Protein AF-A0A7L3PGV7-F1 (afdb_monomer_lite)

Foldseek 3Di:
DDCVDPVNVVLVVQQVVLLVVLLVLLVCVVVDPPVVSCCVNQVPRCVPRNVVSLVPDDPDDVSVVSLVSNVVSHDPVQCPPPDPPDDDPSCVSVVVVVVD

Secondary structure (DSSP, 8-state):
--TTSHHHHHHHHHHHHHHHHHHHHHTTBTTB-HHHHHIIIIIIIIIIIIHHHHHHSPTTHHHHHHHHHHHTTS-GGGGTTPPTT---GGGHHHHHHHT-

Organism: NCBI:txid269412

pLDDT: mean 93.53, std 5.74, range [61.5, 98.38]

Sequence (100 aa):
EDKSSPCSKFQERQFWSAVKLLSNVVLWDGIVPEDKVRDLGLSKLLNRYLLLNILNTPLGPDNIEKCNKVVACLPERWFQDLKSGSTLPELTNFCQHLLQ

Structure (mmCIF, N/CA/C/O backbone):
data_AF-A0A7L3PGV7-F1
#
_entry.id   AF-A0A7L3PGV7-F1
#
loop_
_atom_site.group_PDB
_atom_site.id
_atom_site.type_symbol
_atom_site.label_atom_id
_atom_site.label_alt_id
_atom_site.label_comp_id
_atom_site.label_asym_id
_atom_site.label_entity_id
_atom_site.label_seq_id
_atom_site.pdbx_PDB_ins_code
_atom_site.Cartn_x
_atom_site.Cartn_y
_atom_site.Cartn_z
_atom_site.occupancy
_atom_site.B_iso_or_equiv
_atom_site.auth_seq_id
_atom_site.auth_comp_id
_atom_site.auth_asym_id
_atom_site.auth_atom_id
_atom_site.pdbx_PDB_model_num
ATOM 1 N N . GLU A 1 1 ? 18.539 -1.183 -14.933 1.00 61.50 1 GLU A N 1
ATOM 2 C CA . GLU A 1 1 ? 18.353 -2.613 -15.257 1.00 61.50 1 GLU A CA 1
ATOM 3 C C . GLU A 1 1 ? 17.456 -2.766 -16.474 1.00 61.50 1 GLU A C 1
ATOM 5 O O . GLU A 1 1 ? 16.657 -1.876 -16.750 1.00 61.50 1 GLU A O 1
ATOM 10 N N . ASP A 1 2 ? 17.595 -3.873 -17.198 1.00 74.62 2 ASP A N 1
ATOM 11 C CA . ASP A 1 2 ? 16.718 -4.212 -18.316 1.00 74.62 2 ASP A CA 1
ATOM 12 C C . ASP A 1 2 ? 15.346 -4.683 -17.793 1.00 74.62 2 ASP A C 1
ATOM 14 O O . ASP A 1 2 ? 15.233 -5.746 -17.168 1.00 74.62 2 ASP A O 1
ATOM 18 N N . LYS A 1 3 ? 14.296 -3.895 -18.071 1.00 75.69 3 LYS A N 1
ATOM 19 C CA . LYS A 1 3 ? 12.899 -4.203 -17.707 1.00 75.69 3 LYS A CA 1
ATOM 20 C C . LYS A 1 3 ? 12.380 -5.494 -18.353 1.00 75.69 3 LYS A C 1
ATOM 22 O O . LYS A 1 3 ? 11.380 -6.059 -17.914 1.00 75.69 3 LYS A O 1
ATOM 27 N N . SER A 1 4 ? 13.041 -5.985 -19.401 1.00 83.38 4 SER A N 1
ATOM 28 C CA . SER A 1 4 ? 12.662 -7.226 -20.075 1.00 83.38 4 SER A CA 1
ATOM 29 C C . SER A 1 4 ? 13.204 -8.486 -19.384 1.00 83.38 4 SER A C 1
ATOM 31 O O . SER A 1 4 ? 12.733 -9.595 -19.684 1.00 83.38 4 SER A O 1
ATOM 33 N N . SER A 1 5 ? 14.130 -8.322 -18.428 1.00 91.94 5 SER A N 1
ATOM 34 C CA . SER A 1 5 ? 14.773 -9.428 -17.722 1.00 91.94 5 SER A CA 1
ATOM 35 C C . SER A 1 5 ? 13.764 -10.286 -16.936 1.00 91.94 5 SER A C 1
ATOM 37 O O . SER A 1 5 ? 12.769 -9.772 -16.408 1.00 91.94 5 SER A O 1
ATOM 39 N N . PRO A 1 6 ? 14.005 -11.606 -16.798 1.00 92.00 6 PRO A N 1
ATOM 40 C CA . PRO A 1 6 ? 13.151 -12.476 -15.989 1.00 92.00 6 PRO A CA 1
ATOM 41 C C . PRO A 1 6 ? 13.022 -12.012 -14.533 1.00 92.00 6 PRO A C 1
ATOM 43 O O . PRO A 1 6 ? 11.942 -12.127 -13.952 1.00 92.00 6 PRO A O 1
ATOM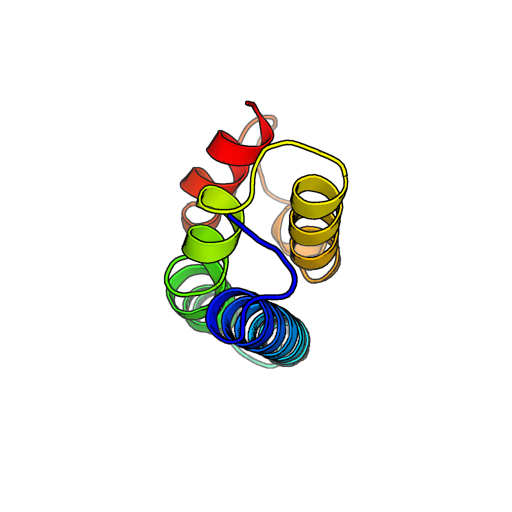 46 N N . CYS A 1 7 ? 14.103 -11.456 -13.970 1.00 89.31 7 CYS A N 1
ATOM 47 C CA . CYS A 1 7 ? 14.127 -10.911 -12.614 1.00 89.31 7 CYS A CA 1
ATOM 48 C C . CYS A 1 7 ? 13.181 -9.710 -12.480 1.00 89.31 7 CYS A C 1
ATOM 50 O O . CYS A 1 7 ? 12.286 -9.735 -11.635 1.00 89.31 7 CYS A O 1
ATOM 52 N N . SER A 1 8 ? 13.292 -8.721 -13.376 1.00 89.19 8 SER A N 1
ATOM 53 C CA . SER A 1 8 ? 12.418 -7.541 -13.368 1.00 89.19 8 SER A CA 1
ATOM 54 C C . SER A 1 8 ? 10.941 -7.933 -13.522 1.00 89.19 8 SER A C 1
ATOM 56 O O . SER A 1 8 ? 10.102 -7.541 -12.714 1.00 89.19 8 SER A O 1
ATOM 58 N N . LYS A 1 9 ? 10.615 -8.836 -14.458 1.00 91.88 9 LYS A N 1
ATOM 59 C CA . LYS A 1 9 ? 9.241 -9.355 -14.625 1.00 91.88 9 LYS A CA 1
ATOM 60 C C . LYS A 1 9 ? 8.720 -10.106 -13.397 1.00 91.88 9 LYS A C 1
ATOM 62 O O . LYS A 1 9 ? 7.515 -10.141 -13.147 1.00 91.88 9 LYS A O 1
ATOM 67 N N . PHE A 1 10 ? 9.588 -10.797 -12.661 1.00 91.94 10 PHE A N 1
ATOM 68 C CA . PHE A 1 10 ? 9.202 -11.454 -11.414 1.00 91.94 10 PHE A CA 1
ATOM 69 C C . PHE A 1 10 ? 8.920 -10.432 -10.310 1.00 91.94 10 PHE A C 1
ATOM 71 O O . PHE A 1 10 ? 7.868 -10.518 -9.680 1.00 91.94 10 PHE A O 1
ATOM 78 N N . GLN A 1 11 ? 9.803 -9.449 -10.129 1.00 91.12 11 GLN A N 1
ATOM 79 C CA . GLN A 1 11 ? 9.624 -8.366 -9.160 1.00 91.12 11 GLN A CA 1
ATOM 80 C C . GLN A 1 11 ? 8.331 -7.579 -9.413 1.00 91.12 11 GLN A C 1
ATOM 82 O O . GLN A 1 11 ? 7.588 -7.331 -8.467 1.00 91.12 11 GLN A O 1
ATOM 87 N N . GLU A 1 12 ? 8.016 -7.268 -10.674 1.00 93.88 12 GLU A N 1
ATOM 88 C CA . GLU A 1 12 ? 6.750 -6.625 -11.054 1.00 93.88 12 GLU A CA 1
ATOM 89 C C . GLU A 1 12 ? 5.539 -7.460 -10.627 1.00 93.88 12 GLU A C 1
ATOM 91 O O . GLU A 1 12 ? 4.642 -6.978 -9.939 1.00 93.88 12 GLU A O 1
ATOM 96 N N . ARG A 1 13 ? 5.520 -8.755 -10.961 1.00 95.25 13 ARG A N 1
ATOM 97 C CA . ARG A 1 13 ? 4.411 -9.641 -10.572 1.00 95.25 13 ARG A CA 1
ATOM 98 C C . ARG A 1 13 ? 4.249 -9.745 -9.058 1.00 95.25 13 ARG A C 1
ATOM 100 O O . ARG A 1 13 ? 3.114 -9.769 -8.579 1.00 95.25 13 ARG A O 1
ATOM 107 N N . GLN A 1 14 ? 5.356 -9.807 -8.318 1.00 94.50 14 GLN A N 1
ATOM 108 C CA . GLN A 1 14 ? 5.337 -9.813 -6.855 1.00 94.50 14 GLN A CA 1
ATOM 109 C C . GLN A 1 14 ? 4.736 -8.519 -6.309 1.00 94.50 14 GLN A C 1
ATOM 111 O O . GLN A 1 14 ? 3.837 -8.576 -5.471 1.00 94.50 14 GLN A O 1
ATOM 116 N N . PHE A 1 15 ? 5.161 -7.369 -6.838 1.00 96.31 15 PHE A N 1
ATOM 117 C CA . PHE A 1 15 ? 4.628 -6.073 -6.439 1.00 96.31 15 PHE A CA 1
ATOM 118 C C . PHE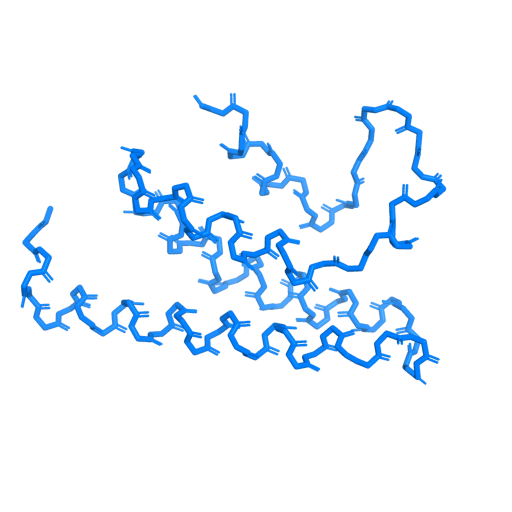 A 1 15 ? 3.114 -5.995 -6.657 1.00 96.31 15 PHE A C 1
ATOM 120 O O . PHE A 1 15 ? 2.365 -5.765 -5.710 1.00 96.31 15 PHE A O 1
ATOM 127 N N . TRP A 1 16 ? 2.640 -6.280 -7.872 1.00 97.19 16 TRP A N 1
ATOM 128 C CA . TRP A 1 16 ? 1.214 -6.185 -8.194 1.00 97.19 16 TRP A CA 1
ATOM 129 C C . TRP A 1 16 ? 0.354 -7.197 -7.428 1.00 97.19 16 TRP A C 1
ATOM 131 O O . TRP A 1 16 ? -0.770 -6.883 -7.031 1.00 97.19 16 TRP A O 1
ATOM 141 N N . SER A 1 17 ? 0.891 -8.387 -7.147 1.00 97.38 17 SER A N 1
ATOM 142 C CA . SER A 1 17 ? 0.214 -9.372 -6.292 1.00 97.38 17 SER A CA 1
ATOM 143 C C . SER A 1 17 ? 0.098 -8.882 -4.847 1.00 97.38 17 SER A C 1
ATOM 145 O O . SER A 1 17 ? -0.959 -9.027 -4.234 1.00 97.38 17 SER A O 1
ATOM 147 N N . ALA A 1 18 ? 1.150 -8.256 -4.315 1.00 97.62 18 ALA A N 1
ATOM 148 C CA . ALA A 1 18 ? 1.143 -7.680 -2.976 1.00 97.62 18 ALA A CA 1
ATOM 149 C C . ALA A 1 18 ? 0.219 -6.452 -2.872 1.00 97.62 18 ALA A C 1
ATOM 151 O O . ALA A 1 18 ? -0.488 -6.327 -1.877 1.00 97.62 18 ALA A O 1
ATOM 152 N N . VAL A 1 19 ? 0.133 -5.599 -3.901 1.00 98.25 19 VAL A N 1
ATOM 153 C CA . VAL A 1 19 ? -0.845 -4.491 -3.945 1.00 98.25 19 VAL A CA 1
ATOM 154 C C . VAL A 1 19 ? -2.274 -5.033 -3.932 1.00 98.25 19 VAL A C 1
ATOM 156 O O . VAL A 1 19 ? -3.113 -4.557 -3.169 1.00 98.25 19 VAL A O 1
ATOM 159 N N . LYS A 1 20 ? -2.558 -6.075 -4.723 1.00 98.31 20 LYS A N 1
ATOM 160 C CA . LYS A 1 20 ? -3.874 -6.729 -4.712 1.00 98.31 20 LYS A CA 1
ATOM 161 C C . LYS A 1 20 ? -4.208 -7.305 -3.333 1.00 98.31 20 LYS A C 1
ATOM 163 O O . LYS A 1 20 ? -5.337 -7.168 -2.868 1.00 98.31 20 LYS A O 1
ATOM 168 N N . LEU A 1 21 ? -3.235 -7.932 -2.671 1.00 98.31 21 LEU A N 1
ATOM 169 C CA . LEU A 1 21 ? -3.414 -8.427 -1.309 1.00 98.31 21 LEU A CA 1
ATOM 170 C C . LEU A 1 21 ? -3.668 -7.282 -0.319 1.00 98.31 21 LEU A C 1
ATOM 172 O O . LEU A 1 21 ? -4.549 -7.416 0.522 1.00 98.31 21 LEU A O 1
ATOM 176 N N . LEU A 1 22 ? -2.953 -6.159 -0.444 1.00 98.38 22 LEU A N 1
ATOM 177 C CA . LEU A 1 22 ? -3.156 -4.980 0.398 1.00 98.38 22 LEU A CA 1
ATOM 178 C C . LEU A 1 22 ? -4.583 -4.454 0.261 1.00 98.38 22 LEU A C 1
ATOM 180 O O . LEU A 1 22 ? -5.253 -4.272 1.271 1.00 98.38 22 LEU A O 1
ATOM 184 N N . SER A 1 23 ? -5.064 -4.292 -0.974 1.00 97.94 23 SER A N 1
ATOM 185 C CA . SER A 1 23 ? -6.444 -3.881 -1.243 1.00 97.94 23 SER A CA 1
ATOM 186 C C . SER A 1 23 ? -7.452 -4.814 -0.562 1.00 97.94 23 SER A C 1
ATOM 188 O O . SER A 1 23 ? -8.356 -4.339 0.116 1.00 97.94 23 SER A O 1
ATOM 190 N N . ASN A 1 24 ? -7.249 -6.133 -0.641 1.00 98.19 24 ASN A N 1
ATOM 191 C CA . ASN A 1 24 ? -8.120 -7.102 0.028 1.00 98.19 24 ASN A CA 1
ATOM 192 C C . ASN A 1 24 ? -8.061 -7.015 1.561 1.00 98.19 24 ASN A C 1
ATOM 194 O O . ASN A 1 24 ? -9.096 -7.123 2.210 1.00 98.19 24 ASN A O 1
ATOM 198 N N . VAL A 1 25 ? -6.869 -6.844 2.144 1.00 98.00 25 VAL A N 1
ATOM 199 C CA . VAL A 1 25 ? -6.696 -6.707 3.602 1.00 98.00 25 VAL A CA 1
ATOM 200 C C . VAL A 1 25 ? -7.400 -5.453 4.105 1.00 98.00 25 VAL A C 1
ATOM 202 O O . VAL A 1 25 ? -8.068 -5.496 5.135 1.00 98.00 25 VAL A O 1
ATOM 205 N N . VAL A 1 26 ? -7.285 -4.346 3.372 1.00 96.69 26 VAL A N 1
ATOM 206 C CA . VAL A 1 26 ? -7.918 -3.086 3.756 1.00 96.69 26 VAL A CA 1
ATOM 207 C C . VAL A 1 26 ? -9.448 -3.168 3.699 1.00 96.69 26 VAL A C 1
ATOM 209 O O . VAL A 1 26 ? -10.103 -2.494 4.480 1.00 96.69 26 VAL A O 1
ATOM 212 N N . LEU A 1 27 ? -10.057 -4.041 2.890 1.00 97.06 27 LEU A N 1
ATOM 213 C CA . LEU A 1 27 ? -11.518 -4.244 2.923 1.00 97.06 27 LEU A CA 1
ATOM 214 C C . LEU A 1 27 ? -12.042 -4.799 4.260 1.00 97.06 27 LEU A C 1
ATOM 216 O O . LEU A 1 27 ? -13.249 -4.799 4.487 1.00 97.06 27 LEU A O 1
ATOM 220 N N . TRP A 1 28 ? -11.168 -5.284 5.147 1.00 97.75 28 TRP A N 1
ATOM 221 C CA . TRP A 1 28 ? -11.552 -5.696 6.503 1.00 97.75 28 TRP A CA 1
ATOM 222 C C . TRP A 1 28 ? -11.715 -4.524 7.468 1.00 97.75 28 TRP A C 1
ATOM 224 O O . TRP A 1 28 ? -12.120 -4.710 8.617 1.00 97.75 28 TRP A O 1
ATOM 234 N N . ASP A 1 29 ? -11.387 -3.323 7.014 1.00 95.75 29 ASP A N 1
ATOM 235 C CA . ASP A 1 29 ? -11.572 -2.090 7.745 1.00 95.75 29 ASP A CA 1
ATOM 236 C C . ASP A 1 29 ? -13.041 -1.902 8.173 1.00 95.75 29 ASP A C 1
ATOM 238 O O . ASP A 1 29 ? -13.960 -1.975 7.362 1.00 95.75 29 ASP A O 1
ATOM 242 N N . GLY A 1 30 ? -13.273 -1.718 9.476 1.00 94.50 30 GLY A N 1
ATOM 243 C CA . GLY A 1 30 ? -14.619 -1.645 10.065 1.00 94.50 30 GLY A CA 1
ATOM 2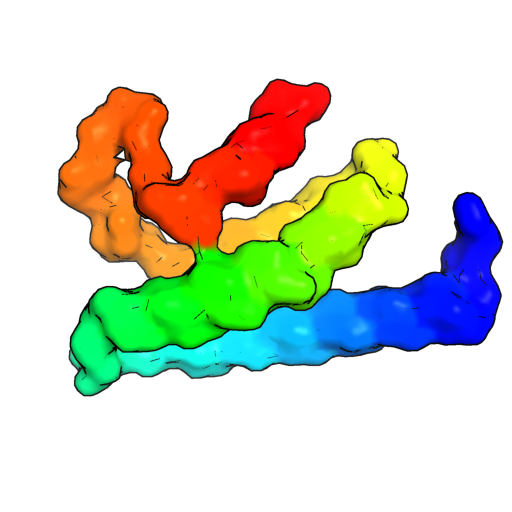44 C C . GLY A 1 30 ? -15.256 -3.001 10.410 1.00 94.50 30 GLY A C 1
ATOM 245 O O . GLY A 1 30 ? -16.280 -3.028 11.087 1.00 94.50 30 GLY A O 1
ATOM 246 N N . ILE A 1 31 ? -14.641 -4.119 10.007 1.00 97.25 31 ILE A N 1
ATOM 247 C CA . ILE A 1 31 ? -15.040 -5.489 10.391 1.00 97.25 31 ILE A CA 1
ATOM 248 C C . ILE A 1 31 ? -14.079 -6.041 11.450 1.00 97.25 31 ILE A C 1
ATOM 250 O O . ILE A 1 31 ? -14.493 -6.640 12.442 1.00 97.25 31 ILE A O 1
ATOM 254 N N . VAL A 1 32 ? -12.782 -5.837 11.230 1.00 97.75 32 VAL A N 1
ATOM 255 C CA . VAL A 1 32 ? -11.689 -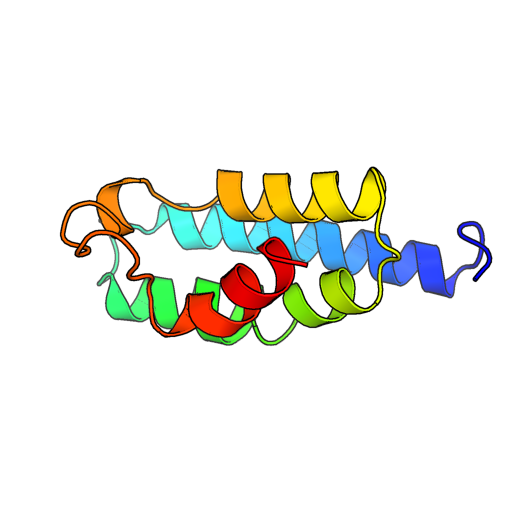6.245 12.117 1.00 97.75 32 VAL A CA 1
ATOM 256 C C . VAL A 1 32 ? -11.155 -5.001 12.842 1.00 97.75 32 VAL A C 1
ATOM 258 O O . VAL A 1 32 ? -11.166 -3.917 12.250 1.00 97.75 32 VAL A O 1
ATOM 261 N N . PRO A 1 33 ? -10.669 -5.117 14.098 1.00 97.19 33 PRO A N 1
ATOM 262 C CA . PRO A 1 33 ? -10.045 -3.996 14.794 1.00 97.19 33 PRO A CA 1
ATOM 263 C C . PRO A 1 33 ? -8.960 -3.316 13.951 1.00 97.19 33 PRO A C 1
ATOM 265 O O . PRO A 1 33 ? -8.095 -3.974 13.367 1.00 97.19 33 PRO A O 1
ATOM 268 N N . GLU A 1 34 ? -9.025 -1.988 13.889 1.00 95.75 34 GLU A N 1
ATOM 269 C CA . GLU A 1 34 ? -8.216 -1.162 12.989 1.00 95.75 34 GLU A CA 1
ATOM 270 C C . GLU A 1 34 ? -6.708 -1.356 13.198 1.00 95.75 34 GLU A C 1
ATOM 272 O O . GLU A 1 34 ? -5.957 -1.426 12.226 1.00 95.75 34 GLU A O 1
ATOM 277 N N . ASP A 1 35 ? -6.263 -1.541 14.445 1.00 95.62 35 ASP A N 1
ATOM 278 C CA . ASP A 1 35 ? -4.863 -1.822 14.777 1.00 95.62 35 ASP A CA 1
ATOM 279 C C . ASP A 1 35 ? -4.363 -3.120 14.123 1.00 95.62 35 ASP A C 1
ATOM 281 O O . ASP A 1 35 ? -3.223 -3.189 13.665 1.00 95.62 35 ASP A O 1
ATOM 285 N N . LYS A 1 36 ? -5.219 -4.144 14.015 1.00 97.62 36 LYS A N 1
ATOM 286 C CA . LYS A 1 36 ? -4.873 -5.417 13.363 1.00 97.62 36 LYS A CA 1
ATOM 287 C C . LYS A 1 36 ? -4.817 -5.286 11.851 1.00 97.62 36 LYS A C 1
ATOM 289 O O . LYS A 1 36 ? -3.919 -5.857 11.230 1.00 97.62 36 LYS A O 1
ATOM 294 N N . VAL A 1 37 ? -5.746 -4.531 11.263 1.00 97.88 37 VAL A N 1
ATOM 295 C CA . VAL A 1 37 ? -5.747 -4.268 9.816 1.00 97.88 37 VAL A CA 1
ATOM 296 C C . VAL A 1 37 ? -4.509 -3.455 9.431 1.00 97.88 37 VAL A C 1
ATOM 298 O O . VAL A 1 37 ? -3.826 -3.810 8.470 1.00 97.88 37 VAL A O 1
ATOM 301 N N . ARG A 1 38 ? -4.153 -2.431 10.219 1.00 96.81 38 ARG A N 1
ATOM 302 C CA . ARG A 1 38 ? -2.939 -1.626 10.015 1.00 96.81 38 ARG A CA 1
ATOM 303 C C . ARG A 1 38 ? -1.657 -2.427 10.215 1.00 96.81 38 ARG A C 1
ATOM 305 O O . ARG A 1 38 ? -0.770 -2.349 9.369 1.00 96.81 38 ARG A O 1
ATOM 312 N N . ASP A 1 39 ? -1.561 -3.248 11.260 1.00 96.88 39 ASP A N 1
ATOM 313 C CA . ASP A 1 39 ? -0.388 -4.108 11.465 1.00 96.88 39 ASP A CA 1
ATOM 314 C C . ASP A 1 39 ? -0.185 -5.083 10.291 1.00 96.88 39 ASP A C 1
ATOM 316 O O . ASP A 1 39 ? 0.922 -5.236 9.768 1.00 96.88 39 ASP A O 1
ATOM 320 N N . LEU A 1 40 ? -1.258 -5.718 9.811 1.00 97.56 40 LEU A N 1
ATOM 321 C CA . LEU A 1 40 ? -1.162 -6.640 8.682 1.00 97.56 40 LEU A CA 1
ATOM 322 C C . LEU A 1 40 ? -0.873 -5.917 7.355 1.00 97.56 40 LEU A C 1
ATOM 324 O O . LEU A 1 40 ? 0.044 -6.305 6.629 1.00 97.56 40 LEU A O 1
ATOM 328 N N . GLY A 1 41 ? -1.641 -4.876 7.035 1.00 97.50 41 GLY A N 1
ATOM 329 C CA . GLY A 1 41 ? -1.563 -4.167 5.759 1.00 97.50 41 GLY A CA 1
ATOM 330 C C . GLY A 1 41 ? -0.358 -3.233 5.652 1.00 97.50 41 GLY A C 1
ATOM 331 O O . GLY A 1 41 ? 0.383 -3.281 4.673 1.00 97.50 41 GLY A O 1
ATOM 332 N N . LEU A 1 42 ? -0.115 -2.399 6.661 1.00 97.62 42 LEU A N 1
ATOM 333 C CA . LEU A 1 42 ? 0.926 -1.372 6.609 1.00 97.62 42 LEU A CA 1
ATOM 334 C C . LEU A 1 42 ? 2.268 -1.897 7.132 1.00 97.62 42 LEU A C 1
ATOM 336 O O . LEU A 1 42 ? 3.276 -1.856 6.424 1.00 97.62 42 LEU A O 1
ATOM 340 N N . SER A 1 43 ? 2.292 -2.462 8.341 1.00 95.25 43 SER A N 1
ATOM 341 C CA . SER A 1 43 ? 3.548 -2.922 8.951 1.00 95.25 43 SER A CA 1
ATOM 342 C C . SER A 1 43 ? 4.113 -4.171 8.281 1.00 95.25 43 SER A C 1
ATOM 344 O O . SER A 1 43 ? 5.314 -4.241 8.011 1.00 95.25 43 SER A O 1
ATOM 346 N N . LYS A 1 44 ? 3.277 -5.180 8.012 1.00 95.38 44 LYS A N 1
ATOM 347 C CA . LYS A 1 44 ? 3.742 -6.473 7.488 1.00 95.38 44 LYS A CA 1
ATOM 348 C C . LYS A 1 44 ? 3.750 -6.552 5.971 1.00 95.38 44 LYS A C 1
ATOM 350 O O . LYS A 1 44 ? 4.643 -7.208 5.445 1.00 95.38 44 LYS A O 1
ATOM 355 N N . LEU A 1 45 ? 2.802 -5.925 5.276 1.00 97.00 45 LEU A N 1
ATOM 356 C CA . LEU A 1 45 ? 2.709 -6.023 3.819 1.00 97.00 45 LEU A CA 1
ATOM 357 C C . LEU A 1 45 ? 3.388 -4.845 3.106 1.00 97.00 45 LEU A C 1
ATOM 359 O O . LEU A 1 45 ? 4.336 -5.060 2.347 1.00 97.00 45 LEU A O 1
ATOM 363 N N . LEU A 1 46 ? 2.970 -3.606 3.385 1.00 97.56 46 LEU A N 1
ATOM 364 C CA . LEU A 1 46 ? 3.555 -2.418 2.758 1.00 97.56 46 LEU A CA 1
ATOM 365 C C . LEU A 1 46 ? 5.042 -2.270 3.091 1.00 97.56 46 LEU A C 1
ATOM 367 O O . LEU A 1 46 ? 5.873 -2.301 2.185 1.00 97.56 46 LEU A O 1
ATOM 371 N N . ASN A 1 47 ? 5.394 -2.175 4.373 1.00 95.88 47 ASN A N 1
ATOM 372 C CA . ASN A 1 47 ? 6.769 -1.869 4.771 1.00 95.88 47 ASN A CA 1
ATOM 373 C C . ASN A 1 47 ? 7.772 -2.990 4.468 1.00 95.88 47 ASN A C 1
ATOM 375 O O . ASN A 1 47 ? 8.931 -2.697 4.185 1.00 95.88 47 ASN A O 1
ATOM 379 N N . ARG A 1 48 ? 7.358 -4.265 4.505 1.00 91.50 48 ARG A N 1
ATOM 380 C CA . ARG A 1 48 ? 8.285 -5.391 4.276 1.00 91.50 48 ARG A CA 1
ATOM 381 C C . ARG A 1 48 ? 8.409 -5.812 2.815 1.00 91.50 48 ARG A C 1
ATOM 383 O O . ARG A 1 48 ? 9.455 -6.340 2.454 1.00 91.50 48 ARG A O 1
ATOM 390 N N . TYR A 1 49 ? 7.379 -5.606 1.990 1.00 92.44 49 TYR A N 1
ATOM 391 C CA . TYR A 1 49 ? 7.360 -6.138 0.620 1.00 92.44 49 TYR A CA 1
ATOM 392 C C . TYR A 1 49 ? 7.190 -5.061 -0.450 1.00 92.44 49 TYR A C 1
ATOM 394 O O . TYR A 1 49 ? 7.933 -5.055 -1.431 1.00 92.44 49 TYR A O 1
ATOM 402 N N . LEU A 1 50 ? 6.235 -4.143 -0.281 1.00 96.56 50 LEU A N 1
ATOM 403 C CA . LEU A 1 50 ? 5.936 -3.137 -1.306 1.00 96.56 50 LEU A CA 1
ATOM 404 C C . LEU A 1 50 ? 6.959 -1.999 -1.305 1.00 96.56 50 LEU A C 1
ATOM 406 O O . LEU A 1 50 ? 7.453 -1.625 -2.367 1.00 96.56 50 LEU A O 1
ATOM 410 N N . LEU A 1 51 ? 7.317 -1.486 -0.126 1.00 95.88 51 LEU A N 1
ATOM 411 C CA . LEU A 1 51 ? 8.205 -0.333 0.004 1.00 95.88 51 LEU A CA 1
ATOM 412 C C . LEU A 1 51 ? 9.589 -0.613 -0.590 1.00 95.88 51 LEU A C 1
ATOM 414 O O . LEU A 1 51 ? 10.126 0.223 -1.306 1.00 95.88 51 LEU A O 1
ATOM 418 N N . LEU A 1 52 ? 10.133 -1.816 -0.384 1.00 92.94 52 LEU A N 1
ATOM 419 C CA . LEU A 1 52 ? 11.410 -2.216 -0.979 1.00 92.94 52 LEU A CA 1
ATOM 420 C C . LEU A 1 52 ? 11.369 -2.182 -2.515 1.00 92.94 52 LEU A C 1
ATOM 422 O O . LEU A 1 52 ? 12.336 -1.775 -3.151 1.00 92.94 52 LEU A O 1
ATOM 426 N N . ASN A 1 53 ? 10.262 -2.605 -3.128 1.00 94.38 53 ASN A N 1
ATOM 427 C CA . ASN A 1 53 ? 10.117 -2.555 -4.583 1.00 94.38 53 ASN A CA 1
ATOM 428 C C . ASN A 1 53 ? 10.018 -1.109 -5.090 1.00 94.38 53 ASN A C 1
ATOM 430 O O . ASN A 1 53 ? 10.642 -0.769 -6.093 1.00 94.38 53 ASN A O 1
ATOM 434 N N . ILE A 1 54 ? 9.281 -0.259 -4.370 1.00 95.50 54 ILE A N 1
ATOM 435 C CA . ILE A 1 54 ? 9.146 1.168 -4.684 1.00 95.50 54 ILE A CA 1
ATOM 436 C C . ILE A 1 54 ? 10.513 1.853 -4.612 1.00 95.50 54 ILE A C 1
ATOM 438 O O . ILE A 1 54 ? 10.914 2.490 -5.579 1.00 95.50 54 ILE A O 1
ATOM 442 N N . LEU A 1 55 ? 11.270 1.650 -3.532 1.00 93.06 55 LEU A N 1
ATOM 443 C CA . LEU A 1 55 ? 12.597 2.250 -3.346 1.00 93.06 55 LEU A CA 1
ATOM 444 C C . LEU A 1 55 ? 13.620 1.791 -4.397 1.00 93.06 55 LEU A C 1
ATOM 446 O O . LEU A 1 55 ? 14.515 2.547 -4.757 1.00 93.06 55 LEU A O 1
ATOM 450 N N . ASN A 1 56 ? 13.477 0.568 -4.912 1.00 90.94 56 ASN A N 1
ATOM 451 C CA . ASN A 1 56 ? 14.333 0.046 -5.980 1.00 90.94 56 ASN A CA 1
ATOM 452 C C . ASN A 1 56 ? 13.845 0.414 -7.393 1.00 90.94 56 ASN A C 1
ATOM 454 O O . ASN A 1 56 ? 14.551 0.162 -8.370 1.00 90.94 56 ASN A O 1
ATOM 458 N N . THR A 1 57 ? 12.653 1.000 -7.533 1.00 91.75 57 THR A N 1
ATOM 459 C CA . THR A 1 57 ? 12.144 1.469 -8.826 1.00 91.75 57 THR A CA 1
ATOM 460 C C . THR A 1 57 ? 12.649 2.894 -9.067 1.00 91.75 57 THR A C 1
ATOM 462 O O . THR A 1 57 ? 12.333 3.770 -8.260 1.00 91.75 57 THR A O 1
ATOM 465 N N . PRO A 1 58 ? 13.376 3.170 -10.170 1.00 91.12 58 PRO A N 1
ATOM 466 C CA . PRO A 1 58 ? 13.858 4.514 -10.475 1.00 91.12 58 PRO A CA 1
ATOM 467 C C . PRO A 1 58 ? 12.733 5.552 -10.463 1.00 91.12 58 PRO A C 1
ATOM 469 O O . PRO A 1 58 ? 11.635 5.276 -10.953 1.00 91.12 58 PRO A O 1
ATOM 472 N N . LEU A 1 59 ? 13.024 6.749 -9.945 1.00 91.00 59 LEU A N 1
ATOM 473 C CA . LEU A 1 59 ? 12.079 7.865 -9.953 1.00 91.00 59 LEU A CA 1
ATOM 474 C C . LEU A 1 59 ? 11.604 8.145 -11.386 1.00 91.00 59 LEU A C 1
ATOM 476 O O . LEU A 1 59 ? 12.399 8.206 -12.326 1.00 91.00 59 LEU A O 1
ATOM 480 N N . GLY A 1 60 ? 10.290 8.272 -11.555 1.00 92.44 60 GLY A N 1
ATOM 481 C CA . GLY A 1 60 ? 9.651 8.418 -12.857 1.00 92.44 60 GLY A CA 1
ATOM 482 C C . GLY A 1 60 ? 8.212 7.893 -12.869 1.00 92.44 60 GLY A C 1
ATOM 483 O O . GLY A 1 60 ? 7.683 7.527 -11.818 1.00 92.44 60 GLY A O 1
ATOM 484 N N . PRO A 1 61 ? 7.575 7.820 -14.053 1.00 94.62 61 PRO A N 1
ATOM 485 C CA . PRO A 1 61 ? 6.155 7.476 -14.180 1.00 94.62 61 PRO A CA 1
ATOM 486 C C . PRO A 1 61 ? 5.771 6.138 -13.537 1.00 94.62 61 PRO A C 1
ATOM 488 O O . PRO A 1 61 ? 4.726 6.037 -12.910 1.00 94.62 61 PRO A O 1
ATOM 491 N N . ASP A 1 62 ? 6.645 5.137 -13.648 1.00 93.94 62 ASP A N 1
ATOM 492 C CA . ASP A 1 62 ? 6.458 3.794 -13.084 1.00 93.94 62 ASP A CA 1
ATOM 493 C C . ASP A 1 62 ? 6.452 3.819 -11.543 1.00 93.94 62 ASP A C 1
ATOM 495 O O . ASP A 1 62 ? 5.532 3.317 -10.903 1.00 93.94 62 ASP A O 1
ATOM 499 N N . ASN A 1 63 ? 7.423 4.505 -10.928 1.00 95.69 63 ASN A N 1
ATOM 500 C CA . ASN A 1 63 ? 7.458 4.692 -9.474 1.00 95.69 63 ASN A CA 1
ATOM 501 C C . ASN A 1 63 ? 6.209 5.440 -8.974 1.00 95.69 63 ASN A C 1
ATOM 503 O O . ASN A 1 63 ? 5.576 5.011 -8.010 1.00 95.69 63 ASN A O 1
ATOM 507 N N . ILE A 1 64 ? 5.815 6.508 -9.676 1.00 96.56 64 ILE A N 1
ATOM 508 C CA . ILE A 1 64 ? 4.619 7.298 -9.353 1.00 96.56 64 ILE A CA 1
ATOM 509 C C . ILE A 1 64 ? 3.355 6.436 -9.446 1.00 96.56 64 ILE A C 1
ATOM 511 O O . ILE A 1 64 ? 2.504 6.499 -8.559 1.00 96.56 64 ILE A O 1
ATOM 515 N N . GLU A 1 65 ? 3.225 5.599 -10.480 1.00 97.31 65 GLU A N 1
ATOM 516 C CA . GLU A 1 65 ? 2.094 4.680 -10.617 1.00 97.31 65 GLU A CA 1
ATOM 517 C C . GLU A 1 65 ? 2.021 3.705 -9.437 1.00 97.31 65 GLU A C 1
ATOM 519 O O . GLU A 1 65 ? 0.958 3.550 -8.830 1.00 97.31 65 GLU A O 1
ATOM 524 N N . LYS A 1 66 ? 3.151 3.099 -9.059 1.00 97.56 66 LYS A N 1
ATOM 525 C CA . LYS A 1 66 ? 3.231 2.196 -7.904 1.00 97.56 66 LYS A CA 1
ATOM 526 C C . LYS A 1 66 ? 2.804 2.887 -6.608 1.00 97.56 66 LYS A C 1
ATOM 528 O O . LYS A 1 66 ? 1.977 2.344 -5.873 1.00 97.56 66 LYS A O 1
ATOM 533 N N . CYS A 1 67 ? 3.303 4.097 -6.355 1.00 97.81 67 CYS A N 1
ATOM 534 C CA . CYS A 1 67 ? 2.915 4.912 -5.203 1.00 97.81 67 CYS A CA 1
ATOM 535 C C . CYS A 1 67 ? 1.413 5.229 -5.202 1.00 97.81 67 CYS A C 1
ATOM 537 O O . CYS A 1 67 ? 0.735 4.984 -4.204 1.00 97.81 67 CYS A O 1
ATOM 539 N N . ASN A 1 68 ? 0.868 5.686 -6.333 1.00 97.75 68 ASN A N 1
ATOM 540 C CA . ASN A 1 68 ? -0.559 5.989 -6.476 1.00 97.75 68 ASN A CA 1
ATOM 541 C C . ASN A 1 68 ? -1.438 4.765 -6.208 1.00 97.75 68 ASN A C 1
ATOM 543 O O . ASN A 1 68 ? -2.486 4.882 -5.576 1.00 97.75 68 ASN A O 1
ATOM 547 N N . LYS A 1 69 ? -1.016 3.579 -6.655 1.00 98.00 69 LYS A N 1
ATOM 548 C CA . LYS A 1 69 ? -1.761 2.333 -6.432 1.00 98.00 69 LYS A CA 1
ATOM 549 C C . LYS A 1 69 ? -1.773 1.919 -4.964 1.00 98.00 69 LYS A C 1
ATOM 551 O O . LYS A 1 69 ? -2.803 1.442 -4.498 1.00 98.00 69 LYS A O 1
ATOM 556 N N . VAL A 1 70 ? -0.679 2.140 -4.231 1.00 98.00 70 VAL A N 1
ATOM 557 C CA . VAL A 1 70 ? -0.652 1.940 -2.773 1.00 98.00 70 VAL A CA 1
ATOM 558 C C . VAL A 1 70 ? -1.582 2.930 -2.076 1.00 98.00 70 VAL A C 1
ATOM 560 O O . VAL A 1 70 ? -2.427 2.499 -1.296 1.00 98.00 70 VAL A O 1
ATOM 563 N N . VAL A 1 71 ? -1.479 4.227 -2.385 1.00 97.00 71 VAL A N 1
ATOM 564 C CA . VAL A 1 71 ? -2.317 5.277 -1.774 1.00 97.00 71 VAL A CA 1
ATOM 565 C C . VAL A 1 71 ? -3.803 5.021 -2.027 1.00 97.00 71 VAL A C 1
ATOM 567 O O . VAL A 1 71 ? -4.596 5.095 -1.096 1.00 97.00 71 VAL A O 1
ATOM 570 N N . ALA A 1 72 ? -4.173 4.635 -3.250 1.00 97.25 72 ALA A N 1
ATOM 571 C CA . ALA A 1 72 ? -5.555 4.335 -3.621 1.00 97.25 72 ALA A CA 1
ATOM 572 C C . ALA A 1 72 ? -6.167 3.148 -2.854 1.00 97.25 72 ALA A C 1
ATOM 574 O O . ALA A 1 72 ? -7.385 2.983 -2.867 1.00 97.25 72 ALA A O 1
ATOM 575 N N . CYS A 1 73 ? -5.351 2.309 -2.208 1.00 97.31 73 CYS A N 1
ATOM 576 C CA . CYS A 1 73 ? -5.856 1.234 -1.359 1.00 97.31 73 CYS A CA 1
ATOM 577 C C . CYS A 1 73 ? -6.254 1.718 0.038 1.00 97.31 73 CYS A C 1
ATOM 579 O O . CYS A 1 73 ? -6.944 0.975 0.722 1.00 97.31 73 CYS A O 1
ATOM 581 N N . LEU A 1 74 ? -5.782 2.880 0.503 1.00 96.38 74 LEU A N 1
ATOM 582 C CA . LEU A 1 74 ? -5.880 3.273 1.911 1.00 96.38 74 LEU A CA 1
ATOM 583 C C . LEU A 1 74 ? -7.231 3.946 2.220 1.00 96.38 74 LEU A C 1
ATOM 585 O O . LEU A 1 74 ? -7.648 4.821 1.461 1.00 96.38 74 LEU A O 1
ATOM 589 N N . PRO A 1 75 ? -7.910 3.613 3.336 1.00 95.38 75 PRO A N 1
ATOM 590 C CA . PRO A 1 75 ? -9.178 4.241 3.692 1.00 95.38 75 PRO A CA 1
ATOM 591 C C . PRO A 1 75 ? -8.962 5.678 4.153 1.00 95.38 75 PRO A C 1
ATOM 593 O O . PRO A 1 75 ? -8.167 5.929 5.058 1.00 95.38 75 PRO A O 1
ATOM 596 N N . GLU A 1 76 ? -9.745 6.616 3.619 1.00 93.00 76 GLU A N 1
ATOM 597 C CA . GLU A 1 76 ? -9.691 8.027 4.030 1.00 93.00 76 GLU A CA 1
ATOM 598 C C . GLU A 1 76 ? -9.926 8.204 5.537 1.00 93.00 76 GLU A C 1
ATOM 600 O O . GLU A 1 76 ? -9.294 9.045 6.177 1.00 93.00 76 GLU A O 1
ATOM 605 N N . ARG A 1 77 ? -10.783 7.363 6.138 1.00 93.06 77 ARG A N 1
ATOM 606 C CA . ARG A 1 77 ? -11.108 7.437 7.570 1.00 93.06 77 ARG A CA 1
ATOM 607 C C . ARG A 1 77 ? -9.909 7.234 8.492 1.00 93.06 77 ARG A C 1
ATOM 609 O O . ARG A 1 77 ? -9.926 7.726 9.611 1.00 93.06 77 ARG A O 1
ATOM 616 N N . TRP A 1 78 ? -8.849 6.566 8.029 1.00 94.00 78 TRP A N 1
ATOM 617 C CA . TRP A 1 78 ? -7.624 6.407 8.819 1.00 94.00 78 TRP A CA 1
ATOM 618 C C . TRP A 1 78 ? -6.873 7.719 9.048 1.00 94.00 78 TRP A C 1
ATOM 620 O O . TRP A 1 78 ? -5.997 7.772 9.908 1.00 94.00 78 TRP A O 1
ATOM 630 N N . PHE A 1 79 ? -7.211 8.763 8.293 1.00 92.31 79 PHE A N 1
ATOM 631 C CA . PHE A 1 79 ? -6.520 10.044 8.316 1.00 92.31 79 PHE A CA 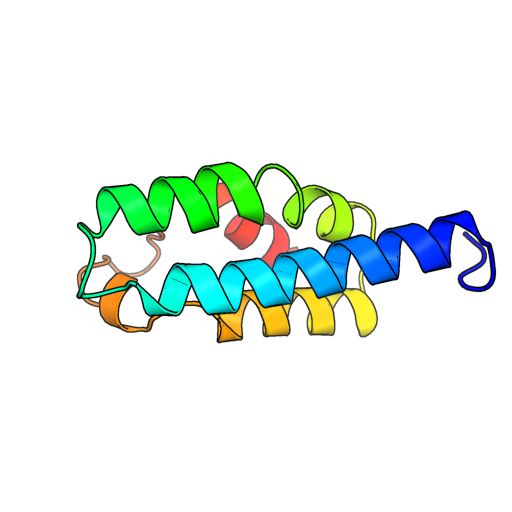1
ATOM 632 C C . PHE A 1 79 ? -7.374 11.183 8.893 1.00 92.31 79 PHE A C 1
ATOM 634 O O . PHE A 1 79 ? -6.877 12.299 9.008 1.00 92.31 79 PHE A O 1
ATOM 641 N N . GLN A 1 80 ? -8.631 10.927 9.275 1.00 89.88 80 GLN A N 1
ATOM 642 C CA . GLN A 1 80 ? -9.578 11.968 9.708 1.00 89.88 80 GLN A CA 1
ATOM 643 C C . GLN A 1 80 ? -9.161 12.674 11.006 1.00 89.88 80 GLN A C 1
ATOM 645 O O . GLN A 1 80 ? -9.314 13.888 11.112 1.00 89.88 80 GLN A O 1
ATOM 650 N N . ASP A 1 81 ? -8.585 11.938 11.959 1.00 87.94 81 ASP A N 1
ATOM 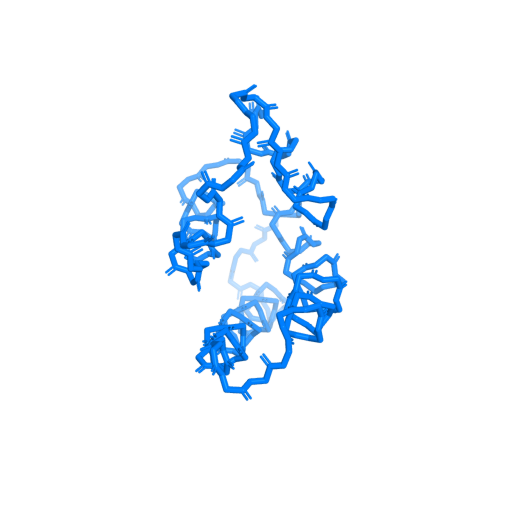651 C CA . ASP A 1 81 ? -8.180 12.474 13.268 1.00 87.94 81 ASP A CA 1
ATOM 652 C C . ASP A 1 81 ? -6.701 12.898 13.324 1.00 87.94 81 ASP A C 1
ATOM 654 O O . ASP A 1 81 ? -6.164 13.224 14.389 1.00 87.94 81 ASP A O 1
ATOM 658 N N . LEU A 1 82 ? -6.004 12.884 12.184 1.00 88.25 82 LEU A N 1
ATOM 659 C CA . LEU A 1 82 ? -4.602 13.276 12.124 1.00 88.25 82 LEU A CA 1
ATOM 660 C C . LEU A 1 82 ? -4.464 14.798 12.145 1.00 88.25 82 LEU A C 1
ATOM 662 O O . LEU A 1 82 ? -5.137 15.534 11.426 1.00 88.25 82 LEU A O 1
ATOM 666 N N . LYS A 1 83 ? -3.520 15.287 12.953 1.00 86.69 83 LYS A N 1
ATOM 667 C CA . LYS A 1 83 ? -3.125 16.699 12.928 1.00 86.69 83 LYS A CA 1
ATOM 668 C C . LYS A 1 83 ? -2.497 17.025 11.573 1.00 86.69 83 LYS A C 1
ATOM 670 O O . LYS A 1 83 ? -1.782 16.193 11.011 1.00 86.69 83 LYS A O 1
ATOM 675 N N . SER A 1 84 ? -2.687 18.249 11.086 1.00 79.81 84 SER A N 1
ATOM 676 C CA . SER A 1 84 ? -2.033 18.717 9.859 1.00 79.81 84 SER A CA 1
ATOM 677 C C . SER A 1 84 ? -0.526 18.448 9.893 1.00 79.81 84 SER A C 1
ATOM 679 O O . SER A 1 84 ? 0.152 18.804 10.857 1.00 79.81 84 SER A O 1
ATOM 681 N N . GLY A 1 85 ? -0.010 17.803 8.845 1.00 78.81 85 GLY A N 1
ATOM 682 C CA . GLY A 1 85 ? 1.402 17.424 8.738 1.00 78.81 85 GLY A CA 1
ATOM 683 C C . GLY A 1 85 ? 1.803 16.153 9.498 1.00 78.81 85 GLY A C 1
ATOM 684 O O . GLY A 1 85 ? 2.984 15.818 9.509 1.00 78.81 85 GLY A O 1
ATOM 685 N N . SER A 1 86 ? 0.859 15.433 10.114 1.00 88.19 86 SER A N 1
ATOM 686 C CA . SER A 1 86 ? 1.104 14.109 10.702 1.00 88.19 86 SER A CA 1
ATOM 687 C C . SER A 1 86 ? 0.593 12.981 9.802 1.00 88.19 86 SER A C 1
ATOM 689 O O . SER A 1 86 ? -0.291 13.176 8.971 1.00 88.19 86 SER A O 1
ATOM 691 N N . THR A 1 87 ? 1.183 11.798 9.957 1.00 93.25 87 THR A N 1
ATOM 692 C CA . THR A 1 87 ? 0.802 10.567 9.255 1.00 93.25 87 THR A CA 1
ATOM 693 C C . THR A 1 87 ? 0.734 9.413 10.255 1.00 93.25 87 THR A C 1
ATOM 695 O O . THR A 1 87 ? 1.125 9.565 11.416 1.00 93.25 87 THR A O 1
ATOM 698 N N . LEU A 1 88 ? 0.249 8.255 9.814 1.00 94.12 88 LEU A N 1
ATOM 699 C CA . LEU A 1 88 ? 0.300 7.030 10.607 1.00 94.12 88 LEU A CA 1
ATOM 700 C C . LEU A 1 88 ? 1.762 6.597 10.815 1.00 94.12 88 LEU A C 1
ATOM 702 O O . LEU A 1 88 ? 2.541 6.663 9.857 1.00 94.12 88 LEU A O 1
ATOM 706 N N . PRO A 1 89 ? 2.153 6.105 12.006 1.00 93.31 89 PRO A N 1
ATOM 707 C CA . PRO A 1 89 ? 3.525 5.666 12.269 1.00 93.31 89 PRO A CA 1
ATOM 708 C C . PRO A 1 89 ? 4.060 4.689 11.215 1.00 93.31 89 PRO A C 1
ATOM 710 O O . PRO A 1 89 ? 5.193 4.827 10.751 1.00 93.31 89 PRO A O 1
ATOM 713 N N . GLU A 1 90 ? 3.217 3.755 10.775 1.00 94.94 90 GLU A N 1
ATOM 714 C CA . GLU A 1 90 ? 3.531 2.736 9.778 1.00 94.94 90 GLU A CA 1
ATOM 715 C C . GLU A 1 90 ? 3.774 3.319 8.379 1.00 94.94 90 GLU A C 1
ATOM 717 O O . GLU A 1 90 ? 4.448 2.687 7.571 1.00 94.94 90 GLU A O 1
ATOM 722 N N . LEU A 1 91 ? 3.257 4.514 8.081 1.00 96.06 91 LEU A N 1
ATOM 723 C CA . LEU A 1 91 ? 3.414 5.176 6.784 1.00 96.06 91 LEU A CA 1
ATOM 724 C C . LEU A 1 91 ? 4.609 6.128 6.730 1.00 96.06 91 LEU A C 1
ATOM 726 O O . LEU A 1 91 ? 4.910 6.634 5.654 1.00 96.06 91 LEU A O 1
ATOM 730 N N . THR A 1 92 ? 5.318 6.355 7.839 1.00 94.62 92 THR A N 1
ATOM 731 C CA . THR A 1 92 ? 6.396 7.358 7.923 1.00 94.62 92 THR A CA 1
ATOM 732 C C . THR A 1 92 ? 7.428 7.217 6.801 1.00 94.62 92 THR A C 1
ATOM 734 O O . THR A 1 92 ? 7.691 8.182 6.087 1.00 94.62 92 THR A O 1
ATOM 737 N N . ASN A 1 93 ? 7.967 6.012 6.588 1.00 93.75 93 ASN A N 1
ATOM 738 C CA . ASN A 1 93 ? 8.978 5.772 5.551 1.00 93.75 93 ASN A CA 1
ATOM 739 C C . ASN A 1 93 ? 8.413 5.957 4.137 1.00 93.75 93 ASN A C 1
ATOM 741 O O . ASN A 1 93 ? 9.100 6.450 3.245 1.00 93.75 93 ASN A O 1
ATOM 745 N N . PHE A 1 94 ? 7.152 5.575 3.931 1.00 96.44 94 PHE A N 1
ATOM 746 C CA . PHE A 1 94 ? 6.486 5.760 2.650 1.00 96.44 94 PHE A CA 1
ATOM 747 C C . PHE A 1 94 ? 6.256 7.249 2.365 1.00 96.44 94 PHE A C 1
ATOM 749 O O . PHE A 1 94 ? 6.622 7.725 1.299 1.00 96.44 94 PHE A O 1
ATOM 756 N N . CYS A 1 95 ? 5.755 8.014 3.337 1.00 94.94 95 CYS A N 1
ATOM 757 C CA . CYS A 1 95 ? 5.605 9.463 3.215 1.00 94.94 95 CYS A CA 1
ATOM 758 C C . CYS A 1 95 ? 6.947 10.170 2.976 1.00 94.94 95 CYS A C 1
ATOM 760 O O . CYS A 1 95 ? 6.997 11.092 2.172 1.00 94.94 95 CYS A O 1
ATOM 762 N N . GLN A 1 96 ? 8.034 9.734 3.621 1.00 93.50 96 GLN A N 1
ATOM 763 C CA . GLN A 1 96 ? 9.375 10.268 3.358 1.00 93.50 96 GLN A CA 1
ATOM 764 C C . GLN A 1 96 ? 9.820 10.030 1.910 1.00 93.50 96 GLN A C 1
ATOM 766 O O . GLN A 1 96 ? 10.382 10.937 1.306 1.00 93.50 96 GLN A O 1
ATOM 771 N N . HIS A 1 97 ? 9.542 8.848 1.346 1.00 93.81 97 HIS A N 1
ATOM 772 C CA . HIS A 1 97 ? 9.802 8.560 -0.070 1.00 93.81 97 HIS A CA 1
ATOM 773 C C . HIS A 1 97 ? 8.994 9.471 -1.002 1.00 93.81 97 HIS A C 1
ATOM 775 O O . HIS A 1 97 ? 9.533 9.965 -1.983 1.00 93.81 97 HIS A O 1
ATOM 781 N N . LEU A 1 98 ? 7.724 9.747 -0.683 1.00 92.69 98 LEU A N 1
ATOM 782 C CA . LEU A 1 98 ? 6.860 10.614 -1.502 1.00 92.69 98 LEU A CA 1
ATOM 783 C C . LEU A 1 98 ? 7.306 12.086 -1.557 1.00 92.69 98 LEU A C 1
ATOM 785 O O . LEU A 1 98 ? 6.817 12.827 -2.406 1.00 92.69 98 LEU A O 1
ATOM 789 N N . LEU A 1 99 ? 8.172 12.524 -0.640 1.00 88.88 99 LEU A N 1
ATOM 790 C CA . LEU A 1 99 ? 8.686 13.897 -0.579 1.00 88.88 99 LEU A CA 1
ATOM 791 C C . LEU A 1 99 ? 9.998 14.096 -1.360 1.00 88.88 99 LEU A C 1
ATOM 793 O O . LEU A 1 99 ? 10.507 15.218 -1.379 1.00 88.88 99 LEU A O 1
ATOM 797 N N . GLN A 1 100 ? 10.558 13.030 -1.940 1.00 80.69 100 GLN A N 1
ATOM 798 C CA . GLN A 1 100 ? 11.769 13.067 -2.771 1.00 80.69 100 GLN A CA 1
ATOM 799 C C . GLN A 1 100 ? 11.443 13.441 -4.217 1.00 80.69 100 GLN A C 1
ATOM 801 O O . GLN A 1 100 ? 12.253 14.194 -4.803 1.00 80.69 100 GLN A O 1
#

InterPro domains:
  IPR012890 Intron Large complex component GCFC2-like [PTHR12214] (1-100)

Radius of gyration: 14.12 Å; chains: 1; bounding box: 33×31×35 Å

=== Feature glossary ===
The features interleaved in this record are:

— What the protein is —

Sequence gives the chain of amino acids in standard one-letter code (A=alanine, C=cysteine, …, Y=tyrosine), read N→C. It is the only feature that is directly encoded by the gene; all structural features are derived from the folded form of this sequence.

Database cross-references. InterPro integrates a dozen domain/family signature databases into unified entries with residue-range hits. GO terms attach function/process/location labels with evidence codes. CATH codes position the fold in a four-level structural taxonomy. Organism is the NCBI-taxonomy species name.

— Where its atoms are —

Atomic coordinates in PDBx/mmCIF format — the same representation the Protein Data Bank distributes. Each line of the _atom_site loop places one backbone atom in Cartesian space (units: ångströms, origin: arbitrary).

The six renders are orthographic views along the three Cartesian axes in both directions. Representation (cartoon, sticks, or surface) and color scheme (sequence-rainbow or by-chain) vary across proteins so the training set covers all the common visualization conventions.

— Local backbone conformation —

Eight-state secondary structure (DSSP): H is the canonical α-helix, G the tighter 3₁₀-helix, I the wider π-helix; E/B are β-structure, T and S are turns and bends, and '-' is everything else. DSSP derives these from the pattern of main-chain N–H···O=C hydrogen bonds, not from the sequence.

P-SEA three-state annotation labels each residue as helix, strand, or coil based purely on the geometry of the Cα trace. It serves as a fallback when the full backbone (and thus DSSP) is unavailable.

The φ/ψ torsion pair specifies the backbone conformation at each residue. φ rotates about the N–Cα bond, ψ about the Cα–C bond. Steric clashes forbid most of the (φ, ψ) plane — the allowed regions (α-helix basin, β-sheet basin, left-handed helix) are the Ramachandran-allowed regions.

— Global shape and packing —

The geometric summary reports three shape descriptors. Rg (radius of gyration) measures how spread out the Cα atoms are about their centre of mass; compact globular proteins have small Rg, elongated or unfolded ones large. Cα contacts (<8 Å, |i−j|>4) count long-range residue pairs in spatial proximity — high for tightly packed folds, near zero for rods or random coil. The bounding-box extents give the protein's footprint along x, y, z in Å.

Solvent-accessible surface area (SASA) is the area in Å² traced out by the centre of a 1.4 Å probe sphere (a water molecule) rolled over the protein's van der Waals surface (Shrake–Rupley / Lee–Richards construction). Buried residues have near-zero SASA; fully exposed residues can exceed 200 Å². The total SASA scales roughly with the number of surface residues.

The contact map is a binary N×N matrix image: pixel (i, j) is dark where Cα_i and Cα_j are within 8 Å and |i−j|>4. Because the |i−j|>4 filter removes local helical contacts, off-diagonal stripes parallel to the main diagonal indicate parallel β-sheets; stripes perpendicular to it indicate antiparallel β-sheets. The Ramachandran plot scatters every residue's (φ, ψ) pair against the sterically allowed regions. The PAE heatmap renders the predicted-aligned-error matrix.

— Structural neighborhood —

3Di is Foldseek's structural alphabet. Each residue is assigned one of twenty discrete states based on how its Cα sits relative to its spatial (not sequential) neighbors. Aligning 3Di strings finds structural homologs roughly as well as full 3D superposition, but orders of magnitude faster.

Nearest PDB neighbors are the top structural matches found by Foldseek when searching this structure against the entire Protein Data Bank. Each hit reports a TM-score (0 to 1; >0.5 almost always implies the same fold) and an E-value. These are *structural* homologs — they may share no detectable sequence similarity.

— Confidence and disorder —

For AlphaFold models, the B-factor field carries pLDDT — the model's own estimate of local accuracy on a 0–100 scale. Regions with pLDDT<50 should be treated as essentially unmodeled; they often correspond to intrinsically disordered segments.

Crystallographic B-factors measure how much each atom's electron density is smeared out, in Å². They rise in mobile loops and surface residues and fall in the buried interior. In AlphaFold models this column is repurposed to hold pLDDT instead.

Predicted aligned error is AlphaFold's pairwise confidence. Unlike pLDDT (per-residue), PAE is per-residue-pair and captures whether two parts of the structure are correctly placed relative to each other. Units are ångströms of expected positional error.